Protein AF-A0A6J6TGB5-F1 (afdb_monomer_lite)

Organism: NCBI:txid449393

Foldseek 3Di:
DVLVVVLVVLVVVCVVCVVPPVSNVVSVVVNVVSVVVVVVVVVVVVVVVD

Structure (mmCIF, N/CA/C/O backbone):
data_AF-A0A6J6TGB5-F1
#
_entry.id   AF-A0A6J6TGB5-F1
#
loop_
_atom_site.group_PDB
_atom_site.id
_atom_site.type_symbol
_atom_site.label_atom_id
_atom_site.label_alt_id
_atom_site.label_comp_id
_atom_site.label_asym_id
_atom_site.label_entity_id
_atom_site.label_seq_id
_atom_site.pdbx_PDB_ins_code
_atom_site.Cartn_x
_atom_site.Cartn_y
_atom_site.Cartn_z
_atom_site.occupancy
_atom_site.B_iso_or_equiv
_atom_sit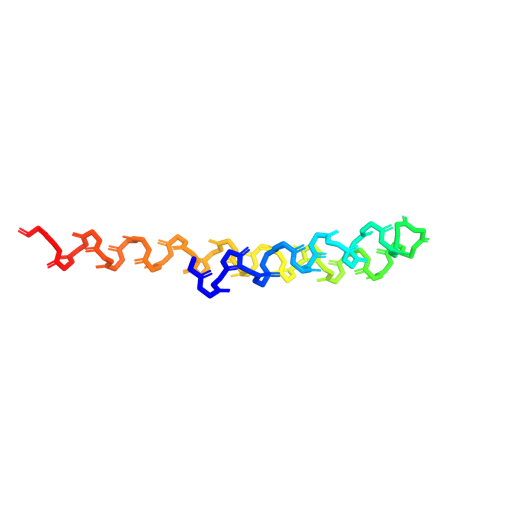e.auth_seq_id
_atom_site.auth_comp_id
_atom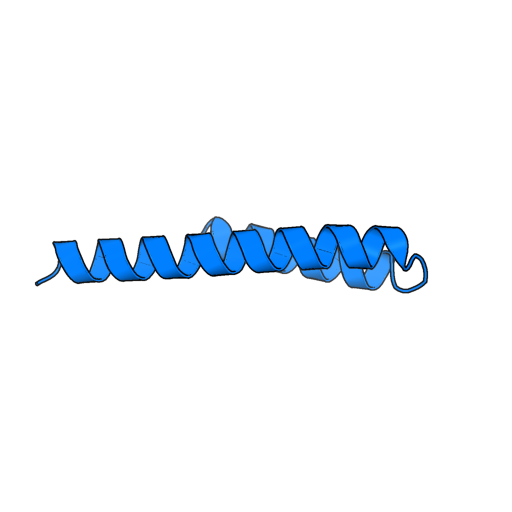_site.auth_asym_id
_atom_site.auth_atom_id
_atom_site.pdbx_PDB_model_num
ATOM 1 N N . MET A 1 1 ? 4.952 0.496 13.982 1.00 73.69 1 MET A N 1
ATOM 2 C CA . MET A 1 1 ? 4.001 -0.637 14.022 1.00 73.69 1 MET A CA 1
ATOM 3 C C . MET A 1 1 ? 4.324 -1.583 12.861 1.00 73.69 1 MET A C 1
ATOM 5 O O . MET A 1 1 ? 5.003 -1.144 11.941 1.00 73.69 1 MET A O 1
ATOM 9 N N . LYS A 1 2 ? 3.918 -2.865 12.884 1.00 86.94 2 LYS A N 1
ATOM 10 C CA . LYS A 1 2 ? 4.238 -3.820 11.793 1.00 86.94 2 LYS A CA 1
ATOM 11 C C . LYS A 1 2 ? 3.804 -3.288 10.413 1.00 86.94 2 LYS A C 1
ATOM 13 O O . LYS A 1 2 ? 4.567 -3.385 9.459 1.00 86.94 2 LYS A O 1
ATOM 18 N N . ILE A 1 3 ? 2.649 -2.622 10.366 1.00 88.44 3 ILE A N 1
ATOM 19 C CA . ILE A 1 3 ? 2.078 -2.027 9.153 1.00 88.44 3 ILE A CA 1
ATOM 20 C C . ILE A 1 3 ? 2.931 -0.878 8.575 1.00 88.44 3 ILE A C 1
ATOM 22 O O . ILE A 1 3 ? 3.132 -0.819 7.369 1.00 88.44 3 ILE A O 1
ATOM 26 N N . ASP A 1 4 ? 3.551 -0.040 9.419 1.00 89.69 4 ASP A N 1
ATOM 27 C CA . ASP A 1 4 ? 4.430 1.055 8.957 1.00 89.69 4 ASP A CA 1
ATOM 28 C C . ASP A 1 4 ? 5.768 0.543 8.391 1.00 89.69 4 ASP A C 1
ATOM 30 O O . ASP A 1 4 ? 6.487 1.252 7.680 1.00 89.69 4 ASP A O 1
ATOM 34 N N . THR A 1 5 ? 6.184 -0.663 8.785 1.00 93.62 5 THR A N 1
ATOM 35 C CA . THR A 1 5 ? 7.371 -1.314 8.2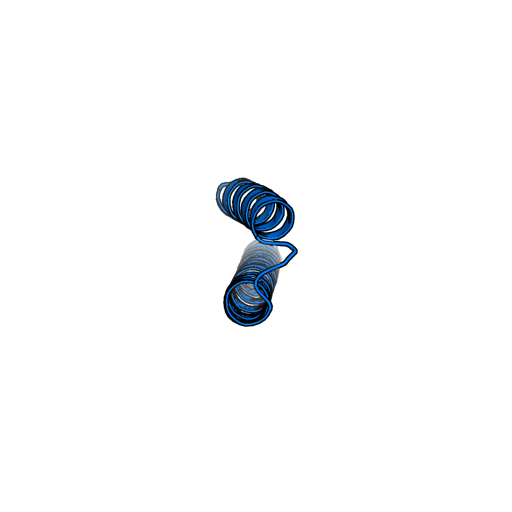16 1.00 93.62 5 THR A CA 1
ATOM 36 C C . THR A 1 5 ? 7.051 -1.871 6.831 1.00 93.62 5 THR A C 1
ATOM 38 O O . THR A 1 5 ? 7.854 -1.714 5.914 1.00 93.62 5 THR A O 1
ATOM 41 N N . GLU A 1 6 ? 5.868 -2.468 6.667 1.00 92.69 6 GLU A N 1
ATOM 42 C CA . GLU A 1 6 ? 5.377 -2.985 5.384 1.00 92.69 6 GLU A CA 1
ATOM 43 C C . GLU A 1 6 ? 5.167 -1.852 4.365 1.00 92.69 6 GLU A C 1
ATOM 45 O O . GLU A 1 6 ? 5.649 -1.954 3.239 1.00 92.69 6 GLU A O 1
ATOM 50 N N . GLU A 1 7 ? 4.574 -0.728 4.779 1.00 94.94 7 GLU A N 1
ATOM 51 C CA . GLU A 1 7 ? 4.401 0.472 3.944 1.00 94.94 7 GLU A CA 1
ATOM 52 C C . GLU A 1 7 ? 5.744 1.026 3.435 1.00 94.94 7 GLU A C 1
ATOM 54 O O . GLU A 1 7 ? 5.916 1.291 2.244 1.00 94.94 7 GLU A O 1
ATOM 59 N N . ARG A 1 8 ? 6.753 1.133 4.311 1.00 94.88 8 ARG A N 1
ATOM 60 C CA . ARG A 1 8 ? 8.096 1.593 3.917 1.00 94.88 8 ARG A CA 1
ATOM 61 C C . ARG A 1 8 ? 8.794 0.641 2.952 1.00 94.88 8 ARG A C 1
ATOM 63 O O . ARG A 1 8 ? 9.431 1.100 2.005 1.00 94.88 8 ARG A O 1
ATOM 70 N N . ALA A 1 9 ? 8.679 -0.666 3.174 1.00 95.94 9 ALA A N 1
ATOM 71 C CA . ALA A 1 9 ? 9.238 -1.661 2.264 1.00 95.94 9 ALA A CA 1
ATOM 72 C C . ALA A 1 9 ? 8.556 -1.609 0.887 1.00 95.94 9 ALA A C 1
ATOM 74 O O . ALA A 1 9 ? 9.224 -1.733 -0.140 1.00 95.94 9 ALA A O 1
ATOM 75 N N . LEU A 1 10 ? 7.242 -1.372 0.854 1.00 95.69 10 LEU A N 1
ATOM 76 C CA . LEU A 1 10 ? 6.492 -1.205 -0.385 1.00 95.69 10 LEU A CA 1
ATOM 77 C C . LEU A 1 10 ? 6.938 0.047 -1.149 1.00 95.69 10 LEU A C 1
ATOM 79 O O . LEU A 1 10 ? 7.214 -0.038 -2.344 1.00 95.69 10 LEU A O 1
ATOM 83 N N . HIS A 1 11 ? 7.124 1.176 -0.460 1.00 96.62 11 HIS A N 1
ATOM 84 C CA . HIS A 1 11 ? 7.677 2.382 -1.077 1.00 96.62 11 HIS A CA 1
ATOM 85 C C . HIS A 1 11 ? 9.082 2.171 -1.653 1.00 96.62 11 HIS A C 1
ATOM 87 O O . HIS A 1 11 ? 9.356 2.638 -2.758 1.00 96.62 11 HIS A O 1
ATOM 93 N N . ALA A 1 12 ? 9.958 1.438 -0.960 1.00 96.44 12 ALA A N 1
ATOM 94 C CA . ALA A 1 12 ? 11.283 1.110 -1.487 1.00 96.44 12 ALA A CA 1
ATOM 95 C C . ALA A 1 12 ? 11.190 0.305 -2.798 1.00 96.44 12 ALA A C 1
ATOM 97 O O . ALA A 1 12 ? 11.818 0.663 -3.793 1.00 96.44 12 ALA A O 1
ATOM 98 N N . ARG A 1 13 ? 10.320 -0.712 -2.842 1.00 95.94 13 ARG A N 1
ATOM 99 C CA . ARG A 1 13 ? 10.082 -1.530 -4.047 1.00 95.94 13 ARG A CA 1
ATOM 100 C C . ARG A 1 13 ? 9.493 -0.726 -5.209 1.00 95.94 13 ARG A C 1
ATOM 102 O O . ARG A 1 13 ? 9.832 -0.983 -6.365 1.00 95.94 13 ARG A O 1
ATOM 109 N N . MET A 1 14 ? 8.637 0.256 -4.922 1.00 96.38 14 MET A N 1
ATOM 110 C CA . MET A 1 14 ? 8.096 1.166 -5.938 1.00 96.38 14 MET A CA 1
ATOM 111 C C . MET A 1 14 ? 9.190 2.032 -6.566 1.00 96.38 14 MET A C 1
ATOM 113 O O . MET A 1 14 ? 9.187 2.224 -7.778 1.00 96.38 14 MET A O 1
ATOM 117 N N . VAL A 1 15 ? 10.143 2.520 -5.765 1.00 95.88 15 VAL A N 1
ATOM 118 C CA . VAL A 1 15 ? 11.301 3.274 -6.274 1.00 95.88 15 VAL A CA 1
ATOM 119 C C . VAL A 1 15 ? 12.181 2.385 -7.154 1.00 95.88 15 VAL A C 1
ATOM 121 O O . VAL A 1 15 ? 12.569 2.799 -8.244 1.00 95.88 15 VAL A O 1
ATOM 124 N N . GLU A 1 16 ? 12.450 1.149 -6.727 1.00 95.62 16 GLU A N 1
ATOM 125 C CA . GLU A 1 16 ? 13.237 0.178 -7.503 1.00 95.62 16 GLU A CA 1
ATOM 126 C C . GLU A 1 16 ? 12.565 -0.205 -8.831 1.00 95.62 16 GLU A C 1
ATOM 128 O O . GLU A 1 16 ? 13.244 -0.442 -9.827 1.00 95.62 16 GLU A O 1
ATOM 133 N N . SER A 1 17 ? 11.231 -0.216 -8.866 1.00 94.12 17 SER A N 1
ATOM 134 C CA . SER A 1 17 ? 10.434 -0.595 -10.041 1.00 94.12 17 SER A CA 1
ATOM 135 C C . SER A 1 17 ? 9.840 0.609 -10.775 1.00 94.12 17 SER A C 1
ATOM 137 O O . SER A 1 17 ? 8.837 0.465 -11.470 1.00 94.12 17 SER A O 1
ATOM 139 N N . ALA A 1 18 ? 10.428 1.803 -10.639 1.00 90.19 18 ALA A N 1
ATOM 140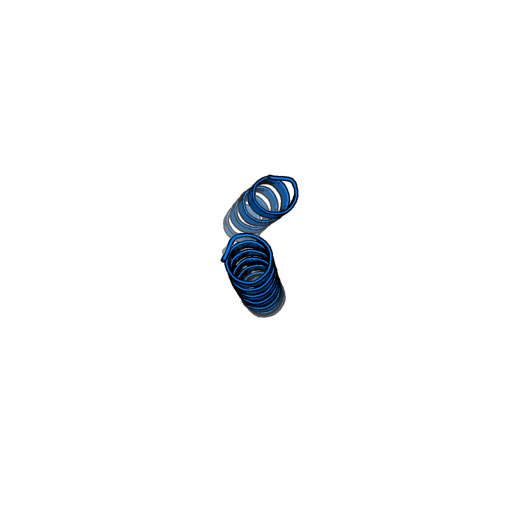 C CA . ALA A 1 18 ? 9.828 3.054 -11.117 1.00 90.19 18 ALA A CA 1
ATOM 141 C C . ALA A 1 18 ? 9.533 3.094 -12.633 1.00 90.19 18 ALA A C 1
ATOM 143 O O . ALA A 1 18 ? 8.743 3.920 -13.085 1.00 90.19 18 ALA A O 1
ATOM 144 N N . GLN A 1 19 ? 10.168 2.219 -13.418 1.00 94.44 19 GLN A N 1
ATOM 145 C CA . GLN A 1 19 ? 9.985 2.122 -14.871 1.00 94.44 19 GLN A CA 1
ATOM 146 C C . GLN A 1 19 ? 8.999 1.021 -15.296 1.00 94.44 19 GLN A C 1
ATOM 148 O O . GLN A 1 19 ? 8.635 0.954 -16.468 1.00 94.44 19 GLN A O 1
ATOM 153 N N . ASP A 1 20 ? 8.548 0.170 -14.371 1.00 96.81 20 ASP A N 1
ATOM 154 C CA . ASP A 1 20 ? 7.546 -0.863 -14.632 1.00 96.81 20 ASP A CA 1
ATOM 155 C C . ASP A 1 20 ? 6.170 -0.366 -14.168 1.00 96.81 20 ASP A C 1
ATOM 157 O O . ASP A 1 20 ? 5.796 -0.456 -12.995 1.00 96.81 20 ASP A O 1
ATOM 161 N N . HIS A 1 21 ? 5.409 0.186 -15.115 1.00 93.31 21 HIS A N 1
ATOM 162 C CA . HIS A 1 21 ? 4.081 0.742 -14.857 1.00 93.31 21 HIS A CA 1
ATOM 163 C C . HIS A 1 21 ? 3.084 -0.298 -14.330 1.00 93.31 21 HIS A C 1
ATOM 165 O O . HIS A 1 21 ? 2.256 0.035 -13.479 1.00 93.31 21 HIS A O 1
ATOM 171 N N . ASP A 1 22 ? 3.179 -1.553 -14.773 1.00 96.81 22 ASP A N 1
ATOM 172 C CA . ASP A 1 22 ? 2.290 -2.619 -14.312 1.00 96.81 22 ASP A CA 1
ATOM 173 C C . ASP A 1 22 ? 2.634 -3.026 -12.876 1.00 96.81 22 ASP A C 1
ATOM 175 O O . ASP A 1 22 ? 1.743 -3.262 -12.052 1.00 96.81 22 ASP A O 1
ATOM 179 N N . ALA A 1 23 ? 3.925 -3.084 -12.542 1.00 95.44 23 ALA A N 1
ATOM 180 C CA . ALA A 1 23 ? 4.373 -3.308 -11.175 1.00 95.44 23 ALA A CA 1
ATOM 181 C C . ALA A 1 23 ? 3.966 -2.156 -10.251 1.00 95.44 23 ALA A C 1
ATOM 183 O O . ALA A 1 23 ? 3.439 -2.415 -9.167 1.00 95.44 23 ALA A O 1
ATOM 184 N N . LEU A 1 24 ? 4.124 -0.903 -10.686 1.00 96.19 24 LEU A N 1
ATOM 185 C CA . LEU A 1 24 ? 3.672 0.269 -9.934 1.00 96.19 24 LEU A CA 1
ATOM 186 C C . LEU A 1 24 ? 2.158 0.268 -9.710 1.00 96.19 24 LEU A C 1
ATOM 188 O O . LEU A 1 24 ? 1.715 0.571 -8.605 1.00 96.19 24 LEU A O 1
ATOM 192 N N . ALA A 1 25 ? 1.355 -0.116 -10.705 1.00 96.12 25 ALA A N 1
ATOM 193 C CA . ALA A 1 25 ? -0.096 -0.215 -10.549 1.00 96.12 25 ALA A CA 1
ATOM 194 C C . ALA A 1 25 ? -0.489 -1.264 -9.493 1.00 96.12 25 ALA A C 1
ATOM 196 O O . ALA A 1 25 ? -1.348 -1.002 -8.647 1.00 96.12 25 ALA A O 1
ATOM 197 N N . ARG A 1 26 ? 0.174 -2.431 -9.492 1.00 96.62 26 ARG A N 1
ATOM 198 C CA . ARG A 1 26 ? -0.032 -3.467 -8.465 1.00 96.62 26 ARG A CA 1
ATOM 199 C C . ARG A 1 26 ? 0.375 -2.978 -7.075 1.00 96.62 26 ARG A C 1
ATOM 201 O O . ARG A 1 26 ? -0.393 -3.148 -6.132 1.00 96.62 26 ARG A O 1
ATOM 208 N N . MET A 1 27 ? 1.537 -2.339 -6.956 1.00 97.31 27 MET A N 1
ATOM 209 C CA . MET A 1 27 ? 2.033 -1.817 -5.678 1.00 97.31 27 MET A CA 1
ATOM 210 C C . MET A 1 27 ? 1.191 -0.649 -5.151 1.00 97.31 27 MET A C 1
ATOM 212 O O . MET A 1 27 ? 0.953 -0.576 -3.954 1.00 97.31 27 MET A O 1
ATOM 216 N N . ASN A 1 28 ? 0.652 0.212 -6.018 1.00 96.00 28 ASN A N 1
ATOM 217 C CA . ASN A 1 28 ? -0.299 1.253 -5.609 1.00 96.00 28 ASN A CA 1
ATOM 218 C C . ASN A 1 28 ? -1.585 0.660 -5.029 1.00 96.00 28 ASN A C 1
ATOM 220 O O . ASN A 1 28 ? -2.114 1.169 -4.042 1.00 96.00 28 ASN A O 1
ATOM 224 N N . LYS A 1 29 ? -2.091 -0.430 -5.617 1.00 97.44 29 LYS A N 1
ATOM 225 C CA . LYS A 1 29 ? -3.238 -1.145 -5.053 1.00 97.44 29 LYS A CA 1
ATOM 226 C C . LYS A 1 29 ? -2.906 -1.715 -3.669 1.00 97.44 29 LYS A C 1
ATOM 228 O O . LYS A 1 29 ? -3.683 -1.529 -2.739 1.00 97.44 29 LYS A O 1
ATOM 233 N N . GLU A 1 30 ? -1.745 -2.352 -3.530 1.00 96.75 30 GLU A N 1
ATOM 234 C CA . GLU A 1 30 ? -1.253 -2.887 -2.252 1.00 96.75 30 GLU A CA 1
ATOM 235 C C . GLU A 1 30 ? -1.104 -1.779 -1.189 1.00 96.75 30 GLU A C 1
ATO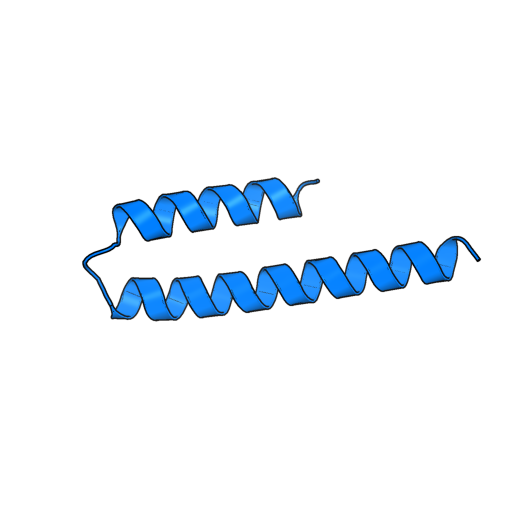M 237 O O . GLU A 1 30 ? -1.494 -1.970 -0.037 1.00 96.75 30 GLU A O 1
ATOM 242 N N . LEU A 1 31 ? -0.639 -0.590 -1.588 1.00 96.38 31 LEU A N 1
ATOM 243 C CA . LEU A 1 31 ? -0.519 0.577 -0.714 1.00 96.38 31 LEU A CA 1
ATOM 244 C C . LEU A 1 31 ? -1.891 1.051 -0.220 1.00 96.38 31 LEU A C 1
ATOM 246 O O . LEU A 1 31 ? -2.069 1.262 0.977 1.00 96.38 31 LEU A O 1
ATOM 250 N N . HIS A 1 32 ? -2.883 1.152 -1.110 1.00 96.38 32 HIS A N 1
ATOM 251 C CA . HIS A 1 32 ? -4.249 1.509 -0.719 1.00 96.38 32 HIS A CA 1
ATOM 252 C C . HI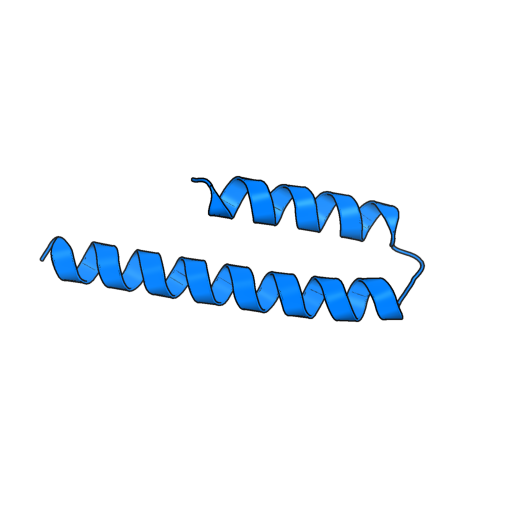S A 1 32 ? -4.865 0.502 0.260 1.00 96.38 32 HIS A C 1
ATOM 254 O O . HIS A 1 32 ? -5.528 0.902 1.218 1.00 96.38 32 HIS A O 1
ATOM 260 N N . GLU A 1 33 ? -4.632 -0.795 0.054 1.00 96.38 33 GLU A N 1
ATOM 261 C CA . GLU A 1 33 ? -5.097 -1.840 0.969 1.00 96.38 33 GLU A CA 1
ATOM 262 C C . GLU A 1 33 ? -4.424 -1.737 2.349 1.00 96.38 33 GLU A C 1
ATOM 264 O O . GLU A 1 33 ? -5.090 -1.903 3.373 1.00 96.38 33 GLU A O 1
ATOM 269 N N . LEU A 1 34 ? -3.122 -1.431 2.399 1.00 95.44 34 LEU A N 1
ATOM 270 C CA . LEU A 1 34 ? -2.389 -1.176 3.645 1.00 95.44 34 LEU A CA 1
ATOM 271 C C . LEU A 1 34 ? -2.915 0.062 4.379 1.00 95.44 34 LEU A C 1
ATOM 273 O O . LEU A 1 34 ? -3.170 -0.013 5.581 1.00 95.44 34 LEU A O 1
ATOM 277 N N . SER A 1 35 ? -3.143 1.172 3.672 1.00 94.62 35 SER A N 1
ATOM 278 C CA . SER A 1 35 ? -3.716 2.384 4.271 1.00 94.62 35 SER A CA 1
ATOM 279 C C . SER A 1 35 ? -5.116 2.135 4.835 1.00 94.62 35 SER A C 1
ATOM 281 O O . SER A 1 35 ? -5.412 2.573 5.945 1.00 94.62 35 SER A O 1
ATOM 283 N N . ALA A 1 36 ? -5.964 1.384 4.125 1.00 96.06 36 ALA A N 1
ATOM 284 C CA . ALA A 1 36 ? -7.296 1.028 4.611 1.00 96.06 36 ALA A CA 1
ATOM 285 C C . ALA A 1 36 ? -7.239 0.162 5.881 1.00 96.06 36 ALA A C 1
ATOM 287 O O . ALA A 1 36 ? -7.987 0.397 6.827 1.00 96.06 36 ALA A O 1
ATOM 288 N N . LYS A 1 37 ? -6.317 -0.809 5.937 1.00 95.06 37 LYS A N 1
ATOM 289 C CA . LYS A 1 37 ? -6.085 -1.620 7.143 1.00 95.06 37 LYS A CA 1
ATOM 290 C C . LYS A 1 37 ? -5.605 -0.773 8.318 1.00 95.06 37 LYS A C 1
ATOM 292 O O . LYS A 1 37 ? -6.032 -1.013 9.442 1.00 95.06 37 LYS A O 1
ATOM 297 N N . LYS A 1 38 ? -4.728 0.204 8.071 1.00 93.88 38 LYS A N 1
ATOM 298 C CA . LYS A 1 38 ? -4.238 1.115 9.109 1.00 93.88 38 LYS A CA 1
ATOM 299 C C . LYS A 1 38 ? -5.374 1.950 9.695 1.00 93.88 38 LYS A C 1
ATOM 301 O O . LYS A 1 38 ? -5.533 1.947 10.908 1.00 93.88 38 LYS A O 1
ATOM 306 N N . ALA A 1 39 ? -6.200 2.552 8.840 1.00 94.62 39 ALA A N 1
ATOM 307 C CA . ALA A 1 39 ? -7.376 3.303 9.272 1.00 94.62 39 ALA A CA 1
ATOM 308 C C . ALA A 1 39 ? -8.345 2.433 10.092 1.00 94.62 39 ALA A C 1
ATOM 310 O O . ALA A 1 39 ? -8.776 2.839 11.162 1.00 94.62 39 ALA A O 1
ATOM 311 N N . ALA A 1 40 ? -8.616 1.199 9.651 1.00 94.81 40 ALA A N 1
ATOM 312 C CA . ALA A 1 40 ? -9.485 0.283 10.391 1.00 94.81 40 ALA A CA 1
ATOM 313 C C . ALA A 1 40 ? -8.936 -0.076 11.786 1.00 94.81 40 ALA A C 1
ATOM 315 O O . ALA A 1 40 ? -9.700 -0.157 12.743 1.00 94.81 40 ALA A O 1
ATOM 316 N N . LEU A 1 41 ? -7.619 -0.274 11.914 1.00 93.00 41 LEU A N 1
ATOM 317 C CA . LEU A 1 41 ? -6.972 -0.529 13.206 1.00 93.00 41 LEU A CA 1
ATOM 318 C C . LEU A 1 41 ? -6.985 0.707 14.114 1.00 93.00 41 LEU A C 1
ATOM 320 O O . LEU A 1 41 ? -7.122 0.570 15.328 1.00 93.00 41 LEU A O 1
ATOM 324 N N . GLU A 1 42 ? -6.822 1.900 13.542 1.00 93.56 42 GLU A N 1
ATOM 325 C CA . GLU A 1 42 ? -6.929 3.166 14.272 1.00 93.56 42 GLU A CA 1
ATOM 326 C C . GLU A 1 42 ? -8.358 3.376 14.791 1.00 93.56 42 GLU A C 1
ATOM 328 O O . GLU A 1 42 ? -8.532 3.674 15.973 1.00 93.56 42 GLU A O 1
ATOM 333 N N . ASP A 1 43 ? -9.370 3.127 13.958 1.00 93.56 43 ASP A N 1
ATOM 334 C CA . ASP A 1 43 ? -10.783 3.183 14.345 1.00 93.56 43 ASP A CA 1
ATOM 335 C C . ASP A 1 43 ? -11.117 2.159 15.443 1.00 93.56 43 ASP A C 1
ATOM 337 O O . ASP A 1 43 ? -11.765 2.498 16.436 1.00 93.56 43 ASP A O 1
ATOM 341 N N . GLU A 1 44 ? -10.646 0.913 15.308 1.00 92.56 44 GLU A N 1
ATOM 342 C CA . GLU A 1 44 ? -10.821 -0.127 16.329 1.00 92.56 44 GLU A CA 1
ATOM 343 C C . GLU A 1 44 ? -10.178 0.297 17.653 1.00 92.56 44 GLU A C 1
ATOM 345 O O . GLU A 1 44 ? -10.821 0.236 18.704 1.00 92.56 44 GLU A O 1
ATOM 350 N N . TRP A 1 45 ? -8.938 0.789 17.614 1.00 90.44 45 TRP A N 1
ATOM 351 C CA . TRP A 1 45 ? -8.235 1.240 18.810 1.00 90.44 45 TRP A CA 1
ATOM 352 C C . TRP A 1 45 ? -8.963 2.392 19.507 1.00 90.44 45 TRP A C 1
ATOM 354 O O . TRP A 1 45 ? -9.152 2.343 20.725 1.00 90.44 45 TRP A O 1
ATOM 364 N N . LEU A 1 46 ? -9.431 3.385 18.744 1.00 92.62 46 LEU A N 1
ATOM 365 C CA . LEU A 1 46 ? -10.230 4.488 19.273 1.00 92.62 46 LEU A CA 1
ATOM 366 C C . LEU A 1 46 ? -11.520 3.975 19.920 1.00 92.62 46 LEU A C 1
ATOM 368 O O . LEU A 1 46 ? -11.822 4.371 21.045 1.00 92.62 46 LEU A O 1
ATOM 372 N N . SER A 1 47 ? -12.225 3.043 19.268 1.00 91.06 47 SER A N 1
ATOM 373 C CA . SER A 1 47 ? -13.472 2.461 19.785 1.00 91.06 47 SER A CA 1
ATOM 374 C C . SER A 1 47 ? -13.301 1.678 21.091 1.00 91.06 47 SER A C 1
ATOM 376 O O . SER A 1 47 ? -14.210 1.659 21.913 1.00 91.06 47 SER A O 1
ATOM 378 N N . LEU A 1 48 ? -12.136 1.055 21.300 1.00 87.19 48 LEU A N 1
ATOM 379 C CA . LEU A 1 48 ? -11.804 0.302 22.514 1.00 87.19 48 LEU A CA 1
ATOM 380 C C . LEU A 1 48 ? -11.309 1.192 23.663 1.00 87.19 48 LEU A C 1
ATOM 382 O O . LEU A 1 48 ? -11.229 0.735 24.803 1.00 87.19 48 LEU A O 1
ATOM 386 N N . SER A 1 49 ? -10.915 2.428 23.355 1.00 79.88 49 SER A N 1
ATOM 387 C CA . SER A 1 49 ? -10.331 3.376 24.311 1.00 79.88 49 SER A CA 1
ATOM 388 C C . SER A 1 49 ? -11.314 4.426 24.845 1.00 79.88 49 SER A C 1
ATOM 390 O O . SER A 1 49 ? -10.942 5.179 25.748 1.00 79.88 49 SER A O 1
ATOM 392 N N . GLY A 1 50 ? -12.535 4.479 24.298 1.00 64.75 50 GLY A N 1
ATOM 393 C CA . GLY A 1 50 ? -13.644 5.335 24.747 1.00 64.75 50 GLY A CA 1
ATOM 394 C C . GLY A 1 50 ? -14.644 4.599 25.626 1.00 64.75 50 GLY A C 1
ATOM 395 O O . GLY A 1 50 ? -15.246 5.279 26.486 1.00 64.75 50 GLY A O 1
#

Sequence (50 aa):
MKIDTEERALHARMVESAQDHDALARMNKELHELSAKKAALEDEWLSLSG

Secondary structure (DSSP, 8-state):
-HHHHHHHHHHHHHHHTTT-HHHHHHHHHHHHHHHHHHHHHHHHHHHHH-

pLDDT: mean 93.06, std 5.91, range [64.75, 97.44]

Radius of gyration: 13.53 Å; chains: 1; bounding box: 27×9×40 Å